Protein AF-A0A7C1B4M8-F1 (afdb_monomer_lite)

Radius of gyration: 15.72 Å; chains: 1; bounding box: 47×33×41 Å

pLDDT: mean 82.24, std 13.16, range [34.22, 96.0]

Secondary structure (DSSP, 8-state):
-----TTHHHHHHHHHHHHHHHHHHHHHTT-HHHHHHHHHHHHHHHHHHHIIIIIIS-SEEESSS-TTSHHIIIIIHHHHHHHHHHHHHHHHH--S-HHHHHHHHHHHHHHHHHHHHHHHTSEEESS-HHHHHHHHHHHHHHHHHHHHHHHT--

Structure (mmCIF, N/CA/C/O backbone):
data_AF-A0A7C1B4M8-F1
#
_entry.id   AF-A0A7C1B4M8-F1
#
loop_
_atom_site.group_PDB
_atom_site.id
_atom_site.type_symbol
_atom_site.label_atom_id
_atom_site.label_alt_id
_atom_site.label_comp_id
_atom_site.label_asym_id
_atom_site.label_entity_id
_atom_site.label_seq_id
_atom_site.pdbx_PDB_ins_code
_atom_site.Cartn_x
_atom_site.Cartn_y
_atom_site.Cartn_z
_atom_site.occupancy
_atom_site.B_iso_or_equiv
_atom_site.auth_seq_id
_atom_site.auth_comp_id
_atom_site.auth_asym_id
_atom_site.auth_atom_id
_atom_site.pdbx_PDB_model_num
ATOM 1 N N . MET A 1 1 ? 25.459 14.808 -18.912 1.00 36.38 1 MET A N 1
ATOM 2 C CA . MET A 1 1 ? 25.110 14.656 -17.481 1.00 36.38 1 MET A CA 1
ATOM 3 C C . MET A 1 1 ? 23.661 15.088 -17.303 1.00 36.38 1 MET A C 1
ATOM 5 O O . MET A 1 1 ? 23.355 16.238 -17.577 1.00 36.38 1 MET A O 1
ATOM 9 N N . VAL A 1 2 ? 22.754 14.171 -16.957 1.00 34.22 2 VAL A N 1
ATOM 10 C CA . VAL A 1 2 ? 21.331 14.496 -16.732 1.00 34.22 2 VAL A CA 1
ATOM 11 C C . VAL A 1 2 ? 21.199 15.077 -15.320 1.00 34.22 2 VAL A C 1
ATOM 13 O O . VAL A 1 2 ? 21.713 14.454 -14.389 1.00 34.22 2 VAL A O 1
ATOM 16 N N . PRO A 1 3 ? 20.548 16.236 -15.117 1.00 36.59 3 PRO A N 1
ATOM 17 C CA . PRO A 1 3 ? 20.454 16.828 -13.792 1.00 36.59 3 PRO A CA 1
ATOM 18 C C . PRO A 1 3 ? 19.648 15.906 -12.868 1.00 36.59 3 PRO A C 1
ATOM 20 O O . PRO A 1 3 ? 18.515 15.516 -13.168 1.00 36.59 3 PRO A O 1
ATOM 23 N N . LEU A 1 4 ? 20.249 15.542 -11.732 1.00 42.62 4 LEU A N 1
ATOM 24 C CA . LEU A 1 4 ? 19.579 14.855 -10.631 1.00 42.62 4 LEU A CA 1
ATOM 25 C C . LEU A 1 4 ? 18.488 15.782 -10.092 1.00 42.62 4 LEU A C 1
ATOM 27 O O . LEU A 1 4 ? 18.743 16.709 -9.329 1.00 42.62 4 LEU A O 1
ATOM 31 N N . ASN A 1 5 ? 17.259 15.548 -10.546 1.00 44.44 5 ASN A N 1
ATOM 32 C CA . ASN A 1 5 ? 16.094 16.320 -10.149 1.00 44.44 5 ASN A CA 1
ATOM 33 C C . ASN A 1 5 ? 15.855 16.147 -8.634 1.00 44.44 5 ASN A C 1
ATOM 35 O O . ASN A 1 5 ? 15.364 15.105 -8.182 1.00 44.44 5 ASN A O 1
ATOM 39 N N . LYS A 1 6 ? 16.240 17.179 -7.869 1.00 47.78 6 LYS A N 1
ATOM 40 C CA . LYS A 1 6 ? 16.224 17.286 -6.396 1.00 47.78 6 LYS A CA 1
ATOM 41 C C . LYS A 1 6 ? 14.858 16.949 -5.770 1.00 47.78 6 LYS A C 1
ATOM 43 O O . LYS A 1 6 ? 14.803 16.526 -4.623 1.00 47.78 6 LYS A O 1
ATOM 48 N N . ASN A 1 7 ? 13.774 17.026 -6.546 1.00 48.56 7 ASN A N 1
ATOM 49 C CA . ASN A 1 7 ? 12.400 16.768 -6.099 1.00 48.56 7 ASN A CA 1
ATOM 50 C C . ASN A 1 7 ? 12.021 15.281 -5.949 1.00 48.56 7 ASN A C 1
ATOM 52 O O . ASN A 1 7 ? 10.952 14.967 -5.427 1.00 48.56 7 ASN A O 1
ATOM 56 N N . ARG A 1 8 ? 12.854 14.334 -6.407 1.00 47.28 8 ARG A N 1
ATOM 57 C CA . ARG A 1 8 ? 12.501 12.896 -6.387 1.00 47.28 8 ARG A CA 1
ATOM 58 C C . ARG A 1 8 ? 12.613 12.240 -5.008 1.00 47.28 8 ARG A C 1
ATOM 60 O O . ARG A 1 8 ? 11.937 11.242 -4.776 1.00 47.28 8 ARG A O 1
ATOM 67 N N . GLY A 1 9 ? 13.450 12.770 -4.115 1.00 50.72 9 GLY A N 1
ATOM 68 C CA . GLY A 1 9 ? 13.512 12.315 -2.721 1.00 50.72 9 GLY A CA 1
ATOM 69 C C . GLY A 1 9 ? 12.278 12.747 -1.927 1.00 50.72 9 GLY A C 1
ATOM 70 O O . GLY A 1 9 ? 11.768 11.985 -1.112 1.00 50.72 9 GLY A O 1
ATOM 71 N N . THR A 1 10 ? 11.752 13.933 -2.234 1.00 55.44 10 THR A N 1
ATOM 72 C CA . THR A 1 10 ? 10.719 14.634 -1.466 1.00 55.44 10 THR A CA 1
ATOM 73 C C . THR A 1 10 ? 9.412 13.851 -1.349 1.00 55.44 10 THR A C 1
ATOM 75 O O . THR A 1 10 ? 8.838 13.804 -0.270 1.00 55.44 10 THR A O 1
ATOM 78 N N . ILE A 1 11 ? 8.959 13.170 -2.410 1.00 56.31 11 ILE A N 1
ATOM 79 C CA . ILE A 1 11 ? 7.655 12.479 -2.387 1.00 56.31 11 ILE A CA 1
ATOM 80 C C . ILE A 1 11 ? 7.687 11.182 -1.555 1.00 56.31 11 ILE A C 1
ATOM 82 O O . ILE A 1 11 ? 6.711 10.861 -0.885 1.00 56.31 11 ILE A O 1
ATOM 86 N N . ARG A 1 12 ? 8.814 10.454 -1.524 1.00 57.53 12 ARG A N 1
ATOM 87 C CA . ARG A 1 12 ? 8.962 9.274 -0.642 1.00 57.53 12 ARG A CA 1
ATOM 88 C C . ARG A 1 12 ? 8.942 9.668 0.825 1.00 57.53 12 ARG A C 1
ATOM 90 O O . ARG A 1 12 ? 8.270 9.016 1.617 1.00 57.53 12 ARG A O 1
ATOM 97 N N . TRP A 1 13 ? 9.638 10.751 1.159 1.00 60.88 13 TRP A N 1
ATOM 98 C CA . TRP A 1 13 ? 9.569 11.337 2.493 1.00 60.88 13 TRP A CA 1
ATOM 99 C C . TRP A 1 13 ? 8.165 11.822 2.825 1.00 60.88 13 TRP A C 1
ATOM 101 O O . TRP A 1 13 ? 7.778 11.744 3.977 1.00 60.88 13 TRP A O 1
ATOM 111 N N . LEU A 1 14 ? 7.382 12.235 1.829 1.00 63.19 14 LEU A N 1
ATOM 112 C CA . LEU A 1 14 ? 5.987 12.630 2.005 1.00 63.19 14 LEU A CA 1
ATOM 113 C C . LEU A 1 14 ? 5.090 11.435 2.362 1.00 63.19 14 LEU A C 1
ATOM 115 O O . LEU A 1 14 ? 4.305 11.550 3.290 1.00 63.19 14 LEU A O 1
ATOM 119 N N . ILE A 1 15 ? 5.249 10.275 1.708 1.00 61.94 15 ILE A N 1
ATOM 120 C CA . ILE A 1 15 ? 4.529 9.031 2.067 1.00 61.94 15 ILE A CA 1
ATOM 121 C C . ILE A 1 15 ? 4.939 8.554 3.463 1.00 61.94 15 ILE A C 1
ATOM 123 O O . ILE A 1 15 ? 4.089 8.185 4.268 1.00 61.94 15 ILE A O 1
ATOM 127 N N . PHE A 1 16 ? 6.239 8.586 3.764 1.00 62.88 16 PHE A N 1
ATOM 128 C CA . PHE A 1 16 ? 6.746 8.210 5.081 1.00 62.88 16 PHE A CA 1
ATOM 129 C C . PHE A 1 16 ? 6.259 9.176 6.170 1.00 62.88 16 PHE A C 1
ATOM 131 O O . PHE A 1 16 ? 5.806 8.734 7.219 1.00 62.88 16 PHE A O 1
ATOM 138 N N . ALA A 1 17 ? 6.263 10.482 5.895 1.00 68.69 17 ALA A N 1
ATOM 139 C CA . ALA A 1 17 ? 5.725 11.505 6.783 1.00 68.69 17 ALA A CA 1
ATOM 140 C C . ALA A 1 17 ? 4.214 11.346 6.976 1.00 68.69 17 ALA A C 1
ATOM 142 O O . ALA A 1 17 ? 3.754 11.437 8.106 1.00 68.69 17 ALA A O 1
ATOM 143 N N . LEU A 1 18 ? 3.448 11.041 5.923 1.00 68.31 18 LEU A N 1
ATOM 144 C CA . LEU A 1 18 ? 2.020 10.741 6.052 1.00 68.31 18 LEU A CA 1
ATOM 145 C C . LEU A 1 18 ? 1.790 9.493 6.907 1.00 68.31 18 LEU A C 1
ATOM 147 O O . LEU A 1 18 ? 0.912 9.494 7.759 1.00 68.31 18 LEU A O 1
ATOM 151 N N . GLY A 1 19 ? 2.598 8.450 6.713 1.00 65.62 19 GLY A N 1
ATOM 152 C CA . GLY A 1 19 ? 2.556 7.242 7.531 1.00 65.62 19 GLY A CA 1
ATOM 153 C C . GLY A 1 19 ? 2.858 7.504 8.996 1.00 65.62 19 GLY A C 1
ATOM 154 O O . GLY A 1 19 ? 2.152 6.997 9.860 1.00 65.62 19 GLY A O 1
ATOM 155 N N . ILE A 1 20 ? 3.854 8.345 9.274 1.00 70.56 20 ILE A N 1
ATOM 156 C CA . ILE A 1 20 ? 4.164 8.803 10.629 1.00 70.56 20 ILE A CA 1
ATOM 157 C C . ILE A 1 20 ? 3.003 9.619 11.198 1.00 70.56 20 ILE A C 1
ATOM 159 O O . ILE A 1 20 ? 2.619 9.387 12.335 1.00 70.56 20 ILE A O 1
ATOM 163 N N . ILE A 1 21 ? 2.414 10.536 10.427 1.00 78.50 21 ILE A N 1
ATOM 164 C CA . ILE A 1 21 ? 1.259 11.327 10.871 1.00 78.50 21 ILE A CA 1
ATOM 165 C C . ILE A 1 21 ? 0.091 10.400 11.220 1.00 78.50 21 ILE A C 1
ATOM 167 O O . ILE A 1 21 ? -0.494 10.546 12.285 1.00 78.50 21 ILE A O 1
ATOM 171 N N . ILE A 1 22 ? -0.210 9.408 10.381 1.00 69.38 22 ILE A N 1
ATOM 172 C CA . ILE A 1 22 ? -1.270 8.422 10.640 1.00 69.38 22 ILE A CA 1
ATOM 173 C C . ILE A 1 22 ? -0.932 7.560 11.862 1.00 69.38 22 ILE A C 1
ATOM 175 O O . ILE A 1 22 ? -1.809 7.301 12.679 1.00 69.38 22 ILE A O 1
ATOM 179 N N . ALA A 1 23 ? 0.331 7.162 12.033 1.00 65.62 23 ALA A N 1
ATOM 180 C CA . ALA A 1 23 ? 0.777 6.445 13.225 1.00 65.62 23 ALA A CA 1
ATOM 181 C C . ALA A 1 23 ? 0.593 7.287 14.493 1.00 65.62 23 ALA A C 1
ATOM 183 O O . ALA A 1 23 ? 0.076 6.785 15.485 1.00 65.62 23 ALA A O 1
ATOM 184 N N . ILE A 1 24 ? 0.955 8.570 14.450 1.00 77.00 24 ILE A N 1
ATOM 185 C CA . ILE A 1 24 ? 0.755 9.511 15.555 1.00 77.00 24 ILE A CA 1
ATOM 186 C C . ILE A 1 24 ? -0.739 9.678 15.847 1.00 77.00 24 ILE A C 1
ATOM 188 O O . ILE A 1 24 ? -1.128 9.597 17.006 1.00 77.00 24 ILE A O 1
ATOM 192 N N . LEU A 1 25 ? -1.581 9.851 14.824 1.00 77.31 25 LEU A N 1
ATOM 193 C CA . LEU A 1 25 ? -3.032 9.968 14.996 1.00 77.31 25 LEU A CA 1
ATOM 194 C C . LEU A 1 25 ? -3.627 8.713 15.648 1.00 77.31 25 LEU A C 1
ATOM 196 O O . LEU A 1 25 ? -4.371 8.832 16.616 1.00 77.31 25 LEU A O 1
ATOM 200 N N . ALA A 1 26 ? -3.239 7.521 15.193 1.00 69.12 26 ALA A N 1
ATOM 201 C CA . ALA A 1 26 ? -3.700 6.266 15.784 1.00 69.12 26 ALA A CA 1
ATOM 202 C C . ALA A 1 26 ? -3.210 6.081 17.234 1.00 69.12 26 ALA A C 1
ATOM 204 O O . ALA A 1 26 ? -3.947 5.569 18.074 1.00 69.12 26 ALA A O 1
ATOM 205 N N . ILE A 1 27 ? -1.989 6.528 17.556 1.00 70.56 27 ILE A N 1
ATOM 206 C CA . ILE A 1 27 ? -1.464 6.514 18.930 1.00 70.56 27 ILE A CA 1
ATOM 207 C C . ILE A 1 27 ? -2.259 7.467 19.831 1.00 70.56 27 ILE A C 1
ATOM 209 O O . ILE A 1 27 ? -2.630 7.085 20.939 1.00 70.56 27 ILE A O 1
ATOM 213 N N . VAL A 1 28 ? -2.536 8.687 19.361 1.00 76.00 28 VAL A N 1
ATOM 214 C CA . VAL A 1 28 ? -3.298 9.702 20.109 1.00 76.00 28 VAL A CA 1
ATOM 215 C C . VAL A 1 28 ? -4.726 9.232 20.394 1.00 76.00 28 VAL A C 1
ATOM 217 O O . VAL A 1 28 ? -5.256 9.508 21.465 1.00 76.00 28 VAL A O 1
ATOM 220 N N . GLU A 1 29 ? -5.327 8.472 19.481 1.00 75.75 29 GLU A N 1
ATOM 221 C CA . GLU A 1 29 ? -6.659 7.885 19.666 1.00 75.75 29 GLU A CA 1
ATOM 222 C C . GLU A 1 29 ? -6.666 6.591 20.508 1.00 75.75 29 GLU A C 1
ATOM 224 O O . GLU A 1 29 ? -7.714 5.971 20.675 1.00 75.75 29 GLU A O 1
ATOM 229 N N . GLY A 1 30 ? -5.524 6.181 21.072 1.00 61.44 30 GLY A N 1
ATOM 230 C CA . GLY A 1 30 ? -5.421 4.999 21.937 1.00 61.44 30 GLY A CA 1
ATOM 231 C C . GLY A 1 30 ? -5.344 3.664 21.189 1.00 61.44 30 GLY A C 1
ATOM 232 O O . GLY A 1 30 ? -5.378 2.604 21.810 1.00 61.44 30 GLY A O 1
ATOM 233 N N . GLU A 1 31 ? -5.179 3.680 19.865 1.00 77.62 31 GLU A N 1
ATOM 234 C CA . GLU A 1 31 ? -5.173 2.489 19.007 1.00 77.62 31 GLU A CA 1
ATOM 235 C C . GLU A 1 31 ? -3.757 1.986 18.669 1.00 77.62 31 GLU A C 1
ATOM 237 O O . GLU A 1 31 ? -3.516 1.414 17.603 1.00 77.62 31 GLU A O 1
ATOM 242 N N . VAL A 1 32 ? -2.796 2.166 19.583 1.00 81.56 32 VAL A N 1
ATOM 243 C CA . VAL A 1 32 ? -1.374 1.823 19.372 1.00 81.56 32 VAL A CA 1
ATOM 244 C C . VAL A 1 32 ? -1.201 0.378 18.896 1.00 81.56 32 VAL A C 1
ATOM 246 O O . VAL A 1 32 ? -0.477 0.115 17.936 1.00 81.56 32 VAL A O 1
ATOM 249 N N . PHE A 1 33 ? -1.894 -0.564 19.541 1.00 84.38 33 PHE A N 1
ATOM 250 C CA . PHE A 1 33 ? -1.786 -1.981 19.203 1.00 84.38 33 PHE A CA 1
ATOM 251 C C . PHE A 1 33 ? -2.312 -2.277 17.794 1.00 84.38 33 PHE A C 1
ATOM 253 O O . PHE A 1 33 ? -1.623 -2.925 17.006 1.00 84.38 33 PHE A O 1
ATOM 260 N N . LYS A 1 34 ? -3.483 -1.734 17.431 1.00 85.12 34 LYS A N 1
ATOM 261 C CA . LYS A 1 34 ? -4.055 -1.889 16.084 1.00 85.12 34 LYS A CA 1
ATOM 262 C C . LYS A 1 34 ? -3.157 -1.270 15.016 1.00 85.12 34 LYS A C 1
ATOM 264 O O . LYS A 1 34 ? -3.006 -1.848 13.940 1.00 85.12 34 LYS A O 1
ATOM 269 N N . ALA A 1 35 ? -2.543 -0.124 15.308 1.00 84.62 35 ALA A N 1
ATOM 270 C CA . ALA A 1 35 ? -1.620 0.552 14.405 1.00 84.62 35 ALA A CA 1
ATOM 271 C C . ALA A 1 35 ? -0.364 -0.293 14.142 1.00 84.62 35 ALA A C 1
ATOM 273 O O . ALA A 1 35 ? -0.025 -0.546 12.984 1.00 84.62 35 ALA A O 1
ATOM 274 N N . ILE A 1 36 ? 0.282 -0.791 15.203 1.00 87.94 36 ILE A N 1
ATOM 275 C CA . ILE A 1 36 ? 1.456 -1.672 15.098 1.00 87.94 36 ILE A CA 1
ATOM 276 C C . ILE A 1 36 ? 1.089 -2.958 14.356 1.00 87.94 36 ILE A C 1
ATOM 278 O O . ILE A 1 36 ? 1.799 -3.369 13.437 1.00 87.94 36 ILE A O 1
ATOM 282 N N . PHE A 1 37 ? -0.039 -3.571 14.710 1.00 89.81 37 PHE A N 1
ATOM 283 C CA . PHE A 1 37 ? -0.510 -4.784 14.058 1.00 89.81 37 PHE A CA 1
ATOM 284 C C . PHE A 1 37 ? -0.767 -4.561 12.558 1.00 89.81 37 PHE A C 1
ATOM 286 O O . PHE A 1 37 ? -0.257 -5.311 11.724 1.00 89.81 37 PHE A O 1
ATOM 293 N N . SER A 1 38 ? -1.462 -3.476 12.197 1.00 90.44 38 SER A N 1
ATOM 294 C CA . SER A 1 38 ? -1.707 -3.089 10.799 1.00 90.44 38 SER A CA 1
ATOM 295 C C . SER A 1 38 ? -0.409 -2.870 10.025 1.00 90.44 38 SER A C 1
ATOM 297 O O . SER A 1 38 ? -0.305 -3.289 8.869 1.00 90.44 38 SER A O 1
ATOM 299 N N . PHE A 1 39 ? 0.582 -2.230 10.651 1.00 90.56 39 PHE A N 1
ATOM 300 C CA . PHE A 1 39 ? 1.892 -1.979 10.057 1.00 90.56 39 PHE A CA 1
ATOM 301 C C . PHE A 1 39 ? 2.627 -3.279 9.732 1.00 90.56 39 PHE A C 1
ATOM 303 O O . PHE A 1 39 ? 3.040 -3.494 8.591 1.00 90.56 39 PHE A O 1
ATOM 310 N N . LEU A 1 40 ? 2.752 -4.166 10.722 1.00 92.88 40 LEU A N 1
ATOM 311 C CA . LEU A 1 40 ? 3.434 -5.450 10.561 1.00 92.88 40 LEU A CA 1
ATOM 312 C C . LEU A 1 40 ? 2.725 -6.329 9.530 1.00 92.88 40 LEU A C 1
ATOM 314 O O . LEU A 1 40 ? 3.382 -6.916 8.669 1.00 92.88 40 LEU A O 1
ATOM 318 N N . LEU A 1 41 ? 1.390 -6.359 9.558 1.00 94.25 41 LEU A N 1
ATOM 319 C CA . LEU A 1 41 ? 0.598 -7.064 8.557 1.00 94.25 41 LEU A CA 1
ATOM 320 C C . LEU A 1 41 ? 0.895 -6.543 7.146 1.00 94.25 41 LEU A C 1
ATOM 322 O O . LEU A 1 41 ? 1.135 -7.335 6.236 1.00 94.25 41 LEU A O 1
ATOM 326 N N . GLY A 1 42 ? 0.932 -5.220 6.971 1.00 93.94 42 GLY A N 1
ATOM 327 C CA . GLY A 1 42 ? 1.257 -4.596 5.692 1.00 93.94 42 GLY A CA 1
ATOM 328 C C . GLY A 1 42 ? 2.644 -4.972 5.190 1.00 93.94 42 GLY A C 1
ATOM 329 O O . GLY A 1 42 ? 2.788 -5.345 4.030 1.00 93.94 42 GLY A O 1
ATOM 330 N N . MET A 1 43 ? 3.654 -4.948 6.063 1.00 94.38 43 MET A N 1
ATOM 331 C CA . MET A 1 43 ? 5.013 -5.377 5.714 1.00 94.38 43 MET A CA 1
ATOM 332 C C . MET A 1 43 ? 5.049 -6.832 5.230 1.00 94.38 43 MET A C 1
ATOM 334 O O . MET A 1 43 ? 5.680 -7.118 4.213 1.00 94.38 43 MET A O 1
ATOM 338 N N . ILE A 1 44 ? 4.370 -7.741 5.937 1.00 96.00 44 ILE A N 1
ATOM 339 C CA . ILE A 1 44 ? 4.339 -9.171 5.601 1.00 96.00 44 ILE A CA 1
ATOM 340 C C . ILE A 1 44 ? 3.605 -9.393 4.277 1.00 96.00 44 ILE A C 1
ATOM 342 O O . ILE A 1 44 ? 4.152 -10.019 3.369 1.00 96.00 44 ILE A O 1
ATOM 346 N N . VAL A 1 45 ? 2.387 -8.861 4.138 1.00 94.62 45 VAL A N 1
ATOM 347 C CA . VAL A 1 45 ? 1.585 -9.024 2.917 1.00 94.62 45 VAL A CA 1
ATOM 348 C C . VAL A 1 45 ? 2.289 -8.388 1.720 1.00 94.62 45 VAL A C 1
ATOM 350 O O . VAL A 1 45 ? 2.378 -9.015 0.669 1.00 94.62 45 VAL A O 1
ATOM 353 N N . GLY A 1 46 ? 2.856 -7.192 1.886 1.00 93.81 46 GLY A N 1
ATOM 354 C CA . GLY A 1 46 ? 3.646 -6.518 0.858 1.00 93.81 46 GLY A CA 1
ATOM 355 C C . GLY A 1 46 ? 4.860 -7.332 0.416 1.00 93.81 46 GLY A C 1
ATOM 356 O O . GLY A 1 46 ? 5.078 -7.520 -0.778 1.00 93.81 46 GLY A O 1
ATOM 357 N N . PHE A 1 47 ? 5.609 -7.904 1.364 1.00 95.81 47 PHE A N 1
ATOM 358 C CA . PHE A 1 47 ? 6.732 -8.785 1.038 1.00 95.81 47 PHE A CA 1
ATOM 359 C C . PHE A 1 47 ? 6.289 -10.027 0.254 1.00 95.81 47 PHE A C 1
ATOM 361 O O . PHE A 1 47 ? 6.928 -10.394 -0.734 1.00 95.81 47 PHE A O 1
ATOM 368 N N . LEU A 1 48 ? 5.185 -10.667 0.656 1.00 95.69 48 LEU A N 1
ATOM 369 C CA . LEU A 1 48 ? 4.639 -11.833 -0.045 1.00 95.69 48 LEU A CA 1
ATOM 370 C C . LEU A 1 48 ? 4.159 -11.474 -1.457 1.00 95.69 48 LEU A C 1
ATOM 372 O O . LEU A 1 48 ? 4.416 -12.221 -2.405 1.00 95.69 48 LEU A O 1
ATOM 376 N N . LEU A 1 49 ? 3.513 -10.318 -1.612 1.00 93.81 49 LEU A N 1
ATOM 377 C CA . LEU A 1 49 ? 3.111 -9.789 -2.913 1.00 93.81 49 LEU A CA 1
ATOM 378 C C . LEU A 1 49 ? 4.314 -9.533 -3.809 1.00 93.81 49 LEU A C 1
ATOM 380 O O . LEU A 1 49 ? 4.270 -9.907 -4.976 1.00 93.81 49 LEU A O 1
ATOM 384 N N . ASP A 1 50 ? 5.397 -8.971 -3.282 1.00 94.38 50 ASP A N 1
ATOM 385 C CA . ASP A 1 50 ? 6.613 -8.738 -4.058 1.00 94.38 50 ASP A CA 1
ATOM 386 C C . ASP A 1 50 ? 7.322 -10.053 -4.410 1.00 94.38 50 ASP A C 1
ATOM 388 O O . ASP A 1 50 ? 7.795 -10.217 -5.534 1.00 94.38 50 ASP A O 1
ATOM 392 N N . CYS A 1 51 ? 7.335 -11.042 -3.511 1.00 95.50 51 CYS A N 1
ATOM 393 C CA . CYS A 1 51 ? 7.826 -12.388 -3.828 1.00 95.50 51 CYS A CA 1
ATOM 394 C C . CYS A 1 51 ? 7.058 -12.998 -5.011 1.00 95.50 51 CYS A C 1
ATOM 396 O O . CYS A 1 51 ? 7.656 -13.557 -5.936 1.00 95.50 51 CYS A O 1
ATOM 398 N N . LEU A 1 52 ? 5.731 -12.873 -5.015 1.00 94.19 52 LEU A N 1
ATOM 399 C CA . LEU A 1 52 ? 4.902 -13.388 -6.102 1.00 94.19 52 LEU A CA 1
ATOM 400 C C . LEU A 1 52 ? 5.048 -12.551 -7.374 1.00 94.19 52 LEU A C 1
ATOM 402 O O . LEU A 1 52 ? 5.328 -13.093 -8.438 1.00 94.19 52 LEU A O 1
ATOM 406 N N . GLY A 1 53 ? 4.870 -11.243 -7.279 1.00 92.44 53 GLY A N 1
ATOM 407 C CA . GLY A 1 53 ? 4.799 -10.338 -8.415 1.00 92.44 53 GLY A CA 1
ATOM 408 C C . GLY A 1 53 ? 6.145 -10.024 -9.046 1.00 92.44 53 GLY A C 1
ATOM 409 O O . GLY A 1 53 ? 6.232 -9.986 -10.269 1.00 92.44 53 GLY A O 1
ATOM 410 N N . VAL A 1 54 ? 7.205 -9.862 -8.254 1.00 92.75 54 VAL A N 1
ATOM 411 C CA . VAL A 1 54 ? 8.550 -9.560 -8.765 1.00 92.75 54 VAL A CA 1
ATOM 412 C C . VAL A 1 54 ? 9.309 -10.838 -9.089 1.00 92.75 54 VAL A C 1
ATOM 414 O O . VAL A 1 54 ? 9.776 -11.000 -10.216 1.00 92.75 54 VAL A O 1
ATOM 417 N N . ALA A 1 55 ? 9.434 -11.758 -8.127 1.00 91.12 55 ALA A N 1
ATOM 418 C CA . ALA A 1 55 ? 10.322 -12.910 -8.292 1.00 91.12 55 ALA A CA 1
ATOM 419 C C . ALA A 1 55 ? 9.697 -14.031 -9.135 1.00 91.12 55 ALA A C 1
ATOM 421 O O . ALA A 1 55 ? 10.370 -14.588 -10.004 1.00 91.12 55 ALA A O 1
ATOM 422 N N . LYS A 1 56 ? 8.417 -14.358 -8.908 1.00 93.12 56 LYS A N 1
ATOM 423 C CA . LYS A 1 56 ? 7.761 -15.501 -9.567 1.00 93.12 56 LYS A CA 1
ATOM 424 C C . LYS A 1 56 ? 7.081 -15.129 -10.886 1.00 93.12 56 LYS A C 1
ATOM 426 O O . LYS A 1 56 ? 7.327 -15.769 -11.904 1.00 93.12 56 LYS A O 1
ATOM 431 N N . LEU A 1 57 ? 6.225 -14.110 -10.869 1.00 92.88 57 LEU A N 1
ATOM 432 C CA . LEU A 1 57 ? 5.356 -13.736 -11.991 1.00 92.88 57 LEU A CA 1
ATOM 433 C C . LEU A 1 57 ? 5.947 -12.633 -12.881 1.00 92.88 57 LEU A C 1
ATOM 435 O O . LEU A 1 57 ? 5.464 -12.432 -13.992 1.00 92.88 57 LEU A O 1
ATOM 439 N N . LYS A 1 58 ? 6.992 -11.933 -12.419 1.00 92.12 58 LYS A N 1
ATOM 440 C CA . LYS A 1 58 ? 7.701 -10.869 -13.157 1.00 92.12 58 LYS A CA 1
ATOM 441 C C . LYS A 1 58 ? 6.774 -9.758 -13.686 1.00 92.12 58 LYS A C 1
ATOM 443 O O . LYS A 1 58 ? 6.978 -9.237 -14.781 1.00 92.12 58 LYS A O 1
ATOM 448 N N . LEU A 1 59 ? 5.757 -9.395 -12.906 1.00 91.94 59 LEU A N 1
ATOM 449 C CA . LEU A 1 59 ? 4.732 -8.387 -13.211 1.00 91.94 59 LEU A CA 1
ATOM 450 C C . LEU A 1 59 ? 5.237 -6.944 -13.043 1.00 91.94 59 LEU A C 1
ATOM 452 O O . LEU A 1 59 ? 4.753 -6.023 -13.706 1.00 91.94 59 LEU A O 1
ATOM 456 N N . TRP A 1 60 ? 6.208 -6.733 -12.156 1.00 93.12 60 TRP A N 1
ATOM 457 C CA . TRP A 1 60 ? 6.922 -5.467 -11.995 1.00 93.12 60 TRP A CA 1
ATOM 458 C C . TRP A 1 60 ? 8.337 -5.700 -11.479 1.00 93.12 60 TRP A C 1
ATOM 460 O O . TRP A 1 60 ? 8.699 -6.804 -11.072 1.00 93.12 60 TRP A O 1
ATOM 470 N N . TYR A 1 61 ? 9.150 -4.649 -11.502 1.00 92.31 61 TYR A N 1
ATOM 471 C CA . TYR A 1 61 ? 10.489 -4.657 -10.927 1.00 92.31 61 TYR A CA 1
ATOM 472 C C . TYR A 1 61 ? 10.862 -3.286 -10.359 1.00 92.31 61 TYR A C 1
ATOM 474 O O . TYR A 1 61 ? 10.467 -2.236 -10.876 1.00 92.31 61 TYR A O 1
ATOM 482 N N . TYR A 1 62 ? 11.662 -3.295 -9.294 1.00 90.44 62 TYR A N 1
ATOM 483 C CA . TYR A 1 62 ? 12.163 -2.088 -8.643 1.00 90.44 62 TYR A CA 1
ATOM 484 C C . TYR A 1 62 ? 13.442 -1.600 -9.316 1.00 90.44 62 TYR A C 1
ATOM 486 O O . TYR A 1 62 ? 14.486 -2.246 -9.256 1.00 90.44 62 TYR A O 1
ATOM 494 N N . THR A 1 63 ? 13.381 -0.426 -9.933 1.00 87.62 63 THR A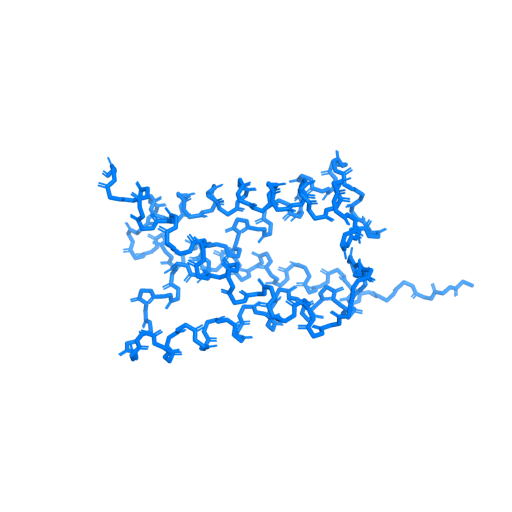 N 1
ATOM 495 C CA . THR A 1 63 ? 14.512 0.177 -10.658 1.00 87.62 63 THR A CA 1
ATOM 496 C C . THR A 1 63 ? 15.532 0.818 -9.720 1.00 87.62 63 THR A C 1
ATOM 498 O O . THR A 1 63 ? 16.715 0.870 -10.041 1.00 87.62 63 THR A O 1
ATOM 501 N N . LYS A 1 64 ? 15.082 1.335 -8.568 1.00 84.50 64 LYS A N 1
ATOM 502 C CA . LYS A 1 64 ? 15.926 2.086 -7.619 1.00 84.50 64 LYS A CA 1
ATOM 503 C C . LYS A 1 64 ? 16.176 1.372 -6.292 1.00 84.50 64 LYS A C 1
ATOM 505 O O . LYS A 1 64 ? 17.061 1.782 -5.544 1.00 84.50 64 LYS A O 1
ATOM 510 N N . GLN A 1 65 ? 15.355 0.383 -5.950 1.00 88.12 65 GLN A N 1
ATOM 511 C CA . GLN A 1 65 ? 15.468 -0.415 -4.727 1.00 88.12 65 GLN A CA 1
ATOM 512 C C . GLN A 1 65 ? 15.440 -1.895 -5.111 1.00 88.12 65 GLN A C 1
ATOM 514 O O . GLN A 1 65 ? 14.386 -2.512 -4.987 1.00 88.12 65 GLN A O 1
ATOM 519 N N . PRO A 1 66 ? 16.549 -2.457 -5.629 1.00 90.25 66 PRO A N 1
ATOM 520 C CA . PRO A 1 66 ? 16.567 -3.830 -6.124 1.00 90.25 66 PRO A CA 1
ATOM 521 C C . PRO A 1 66 ? 15.956 -4.802 -5.111 1.00 90.25 66 PRO A C 1
ATOM 523 O O . PRO A 1 66 ? 16.193 -4.666 -3.907 1.00 90.25 66 PRO A O 1
ATOM 526 N N . PHE A 1 67 ? 15.158 -5.754 -5.592 1.00 92.81 67 PHE A N 1
ATOM 527 C CA . PHE A 1 67 ? 14.459 -6.708 -4.734 1.00 92.81 67 PHE A CA 1
ATOM 528 C C . PHE A 1 67 ? 15.455 -7.440 -3.819 1.00 92.81 67 PHE A C 1
ATOM 530 O O . PHE A 1 67 ? 16.537 -7.818 -4.266 1.00 92.81 67 PHE A O 1
ATOM 537 N N . LEU A 1 68 ? 15.111 -7.573 -2.534 1.00 93.75 68 LEU A N 1
ATOM 538 C CA . LEU A 1 68 ? 15.958 -8.123 -1.457 1.00 93.75 68 LEU A CA 1
ATOM 539 C C . LEU A 1 68 ? 17.225 -7.322 -1.098 1.00 93.75 68 LEU A C 1
ATOM 541 O O . LEU A 1 68 ? 18.004 -7.750 -0.249 1.00 93.75 68 LEU A O 1
ATOM 545 N N . SER A 1 69 ? 17.444 -6.141 -1.678 1.00 92.50 69 SER A N 1
ATOM 546 C CA . SER A 1 69 ? 18.544 -5.267 -1.249 1.00 92.50 69 SER A CA 1
ATOM 547 C C . SER A 1 69 ? 18.267 -4.605 0.109 1.00 92.50 69 SER A C 1
ATOM 549 O O . SER A 1 69 ? 17.126 -4.488 0.557 1.00 92.50 69 SER A O 1
ATOM 551 N N . LYS A 1 70 ? 19.310 -4.059 0.749 1.00 89.88 70 LYS A N 1
ATOM 552 C CA . LYS A 1 70 ? 19.157 -3.266 1.984 1.00 89.88 70 LYS A CA 1
ATOM 553 C C . LYS A 1 70 ? 18.174 -2.098 1.817 1.00 89.88 70 LYS A C 1
ATOM 555 O O . LYS A 1 70 ? 17.413 -1.805 2.731 1.00 89.88 70 LYS A O 1
ATOM 560 N N . SER A 1 71 ? 18.155 -1.444 0.652 1.00 84.31 71 SER A N 1
ATOM 561 C CA . SER A 1 71 ? 17.252 -0.315 0.383 1.00 84.31 71 SER A CA 1
ATOM 562 C C . SER A 1 71 ? 15.807 -0.746 0.110 1.00 84.31 71 SER A C 1
ATOM 564 O O . SER A 1 71 ? 14.890 0.054 0.302 1.00 84.31 71 SER A O 1
ATOM 566 N N . TYR A 1 72 ? 15.590 -2.001 -0.293 1.00 89.94 72 TYR A N 1
ATOM 567 C CA . TYR A 1 72 ? 14.264 -2.609 -0.365 1.00 89.94 72 TYR A CA 1
ATOM 568 C C . TYR A 1 72 ? 13.691 -2.814 1.043 1.00 89.94 72 TYR A C 1
ATOM 570 O O . TYR A 1 72 ? 12.629 -2.272 1.353 1.00 89.94 72 TYR A O 1
ATOM 578 N N . PHE A 1 73 ? 14.437 -3.472 1.933 1.00 90.00 73 PHE A N 1
ATOM 579 C CA . PHE A 1 73 ? 14.001 -3.682 3.320 1.00 90.00 73 PHE A CA 1
ATOM 580 C C . PHE A 1 73 ? 13.903 -2.387 4.126 1.00 90.00 73 PHE A C 1
ATOM 582 O O . PHE A 1 73 ? 13.006 -2.246 4.945 1.00 90.00 73 PHE A O 1
ATOM 589 N N . GLY A 1 74 ? 14.790 -1.423 3.881 1.00 83.75 74 GLY A N 1
ATOM 590 C CA . GLY A 1 74 ? 14.771 -0.148 4.595 1.00 83.75 74 GLY A CA 1
ATOM 591 C C . GLY A 1 74 ? 13.685 0.818 4.129 1.00 83.75 74 GLY A C 1
ATOM 592 O O . GLY A 1 74 ? 13.457 1.818 4.802 1.00 83.75 74 GLY A O 1
ATOM 593 N N . ILE A 1 75 ? 13.050 0.584 2.970 1.00 83.75 75 ILE A N 1
ATOM 594 C CA . ILE A 1 75 ? 12.116 1.574 2.419 1.00 83.75 75 ILE A CA 1
ATOM 595 C C . ILE A 1 75 ? 10.866 0.981 1.773 1.00 83.75 75 ILE A C 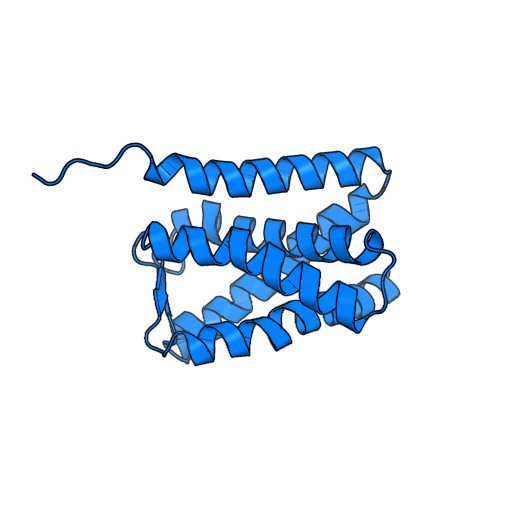1
ATOM 597 O O . ILE A 1 75 ? 9.774 1.462 2.054 1.00 83.75 75 ILE A O 1
ATOM 601 N N . VAL A 1 76 ? 10.990 -0.023 0.90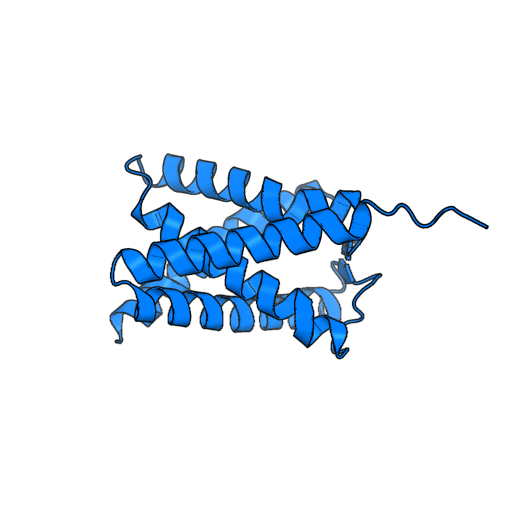4 1.00 88.12 76 VAL A N 1
ATOM 602 C CA . VAL A 1 76 ? 9.824 -0.602 0.212 1.00 88.12 76 VAL A CA 1
ATOM 603 C C . VAL A 1 76 ? 8.940 -1.359 1.200 1.00 88.12 76 VAL A C 1
ATOM 605 O O . VAL A 1 76 ? 7.744 -1.100 1.269 1.00 88.12 76 VAL A O 1
ATOM 608 N N . ILE A 1 77 ? 9.534 -2.221 2.028 1.00 91.25 77 ILE A N 1
ATOM 609 C CA . ILE A 1 77 ? 8.786 -2.988 3.031 1.00 91.25 77 ILE A CA 1
ATOM 610 C C . ILE A 1 77 ? 8.084 -2.084 4.062 1.00 91.25 77 ILE A C 1
ATOM 612 O O . ILE A 1 77 ? 6.875 -2.229 4.243 1.00 91.25 77 ILE A O 1
ATOM 616 N N . PRO A 1 78 ? 8.754 -1.098 4.691 1.00 88.62 78 PRO A N 1
ATOM 617 C CA . PRO A 1 78 ? 8.080 -0.141 5.564 1.00 88.62 78 PRO A CA 1
ATOM 618 C C . PRO A 1 78 ? 6.963 0.645 4.870 1.00 88.62 78 PRO A C 1
ATOM 620 O O . PRO A 1 78 ? 5.952 0.944 5.500 1.00 88.62 78 PRO A O 1
ATOM 623 N N . ALA A 1 79 ? 7.105 0.963 3.576 1.00 86.12 79 ALA A N 1
ATOM 624 C CA . ALA A 1 79 ? 6.056 1.655 2.828 1.00 86.12 79 ALA A CA 1
ATOM 625 C C . ALA A 1 79 ? 4.783 0.804 2.686 1.00 86.12 79 ALA A C 1
ATOM 627 O O . ALA A 1 79 ? 3.685 1.352 2.783 1.00 86.12 79 ALA A O 1
ATOM 628 N N . TRP A 1 80 ? 4.912 -0.517 2.522 1.00 90.94 80 TRP A N 1
ATOM 629 C CA . TRP A 1 80 ? 3.774 -1.442 2.577 1.00 90.94 80 TRP A CA 1
ATOM 630 C C . TRP A 1 80 ? 3.111 -1.477 3.962 1.00 90.94 80 TRP A C 1
ATOM 632 O O . TRP A 1 80 ? 1.884 -1.521 4.065 1.00 90.94 80 TRP A O 1
ATOM 642 N N . GLY A 1 81 ? 3.904 -1.390 5.033 1.00 90.19 81 GLY A N 1
ATOM 643 C CA . GLY A 1 81 ? 3.377 -1.261 6.394 1.00 90.19 81 GLY A CA 1
ATOM 644 C C . GLY A 1 81 ? 2.563 0.020 6.590 1.00 90.19 81 GLY A C 1
ATOM 645 O O . GLY A 1 81 ? 1.415 -0.031 7.033 1.00 90.19 81 GLY A O 1
ATOM 646 N N . VAL A 1 82 ? 3.118 1.165 6.183 1.00 85.69 82 VAL A N 1
ATOM 647 C CA . VAL A 1 82 ? 2.428 2.468 6.209 1.00 85.69 82 VAL A CA 1
ATOM 648 C C . VAL A 1 82 ? 1.125 2.427 5.410 1.00 85.69 82 VAL A C 1
ATOM 650 O O . VAL A 1 82 ? 0.100 2.929 5.869 1.00 85.69 82 VAL A O 1
ATOM 653 N N . PHE A 1 83 ? 1.151 1.813 4.226 1.00 88.44 83 PHE A N 1
ATOM 654 C CA . PHE A 1 83 ? -0.031 1.641 3.388 1.00 88.44 83 PHE A CA 1
ATOM 655 C C . PHE A 1 83 ? -1.154 0.897 4.126 1.00 88.44 83 PHE A C 1
ATOM 657 O O . PHE A 1 83 ? -2.292 1.364 4.143 1.00 88.44 83 PHE A O 1
ATOM 664 N N . SER A 1 84 ? -0.833 -0.224 4.776 1.00 91.00 84 SER A N 1
ATOM 665 C CA . SER A 1 84 ? -1.806 -1.028 5.528 1.00 91.00 84 SER A CA 1
ATOM 666 C C . SER A 1 84 ? -2.362 -0.298 6.754 1.00 91.00 84 SER A C 1
ATOM 668 O O . SER A 1 84 ? -3.557 -0.386 7.038 1.00 91.00 84 SER A O 1
ATOM 670 N N . MET A 1 85 ? -1.529 0.472 7.462 1.00 87.62 85 MET A N 1
ATOM 671 C CA . MET A 1 85 ? -2.006 1.341 8.543 1.00 87.62 85 MET A CA 1
ATOM 672 C C . MET A 1 85 ? -3.013 2.373 8.035 1.00 87.62 85 MET A C 1
ATOM 674 O O . MET A 1 85 ? -4.100 2.491 8.593 1.00 87.62 85 MET A O 1
ATOM 678 N N . ALA A 1 86 ? -2.661 3.096 6.967 1.00 85.88 86 ALA A N 1
ATOM 679 C CA . ALA A 1 86 ? -3.523 4.112 6.374 1.00 85.88 86 ALA A CA 1
ATOM 680 C C . ALA A 1 86 ? -4.853 3.516 5.904 1.00 85.8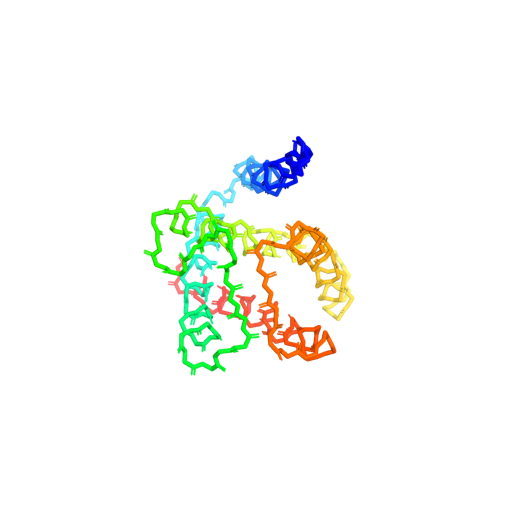8 86 ALA A C 1
ATOM 682 O O . ALA A 1 86 ? -5.907 4.087 6.164 1.00 85.88 86 ALA A O 1
ATOM 683 N N . LEU A 1 87 ? -4.802 2.346 5.264 1.00 89.81 87 LEU A N 1
ATOM 684 C CA . LEU A 1 87 ? -5.979 1.591 4.856 1.00 89.81 87 LEU A CA 1
ATOM 685 C C . LEU A 1 87 ? -6.914 1.313 6.033 1.00 89.81 87 LEU A C 1
ATOM 687 O O . LEU A 1 87 ? -8.080 1.695 5.977 1.00 89.81 87 LEU A O 1
ATOM 691 N N . ASN A 1 88 ? -6.417 0.662 7.085 1.00 88.75 88 ASN A N 1
ATOM 692 C CA . ASN A 1 88 ? -7.272 0.240 8.191 1.00 88.75 88 ASN A CA 1
ATOM 693 C C . ASN A 1 88 ? -7.797 1.427 9.002 1.00 88.75 88 ASN A C 1
ATOM 695 O O . ASN A 1 88 ? -8.989 1.469 9.291 1.00 88.75 88 ASN A O 1
ATOM 699 N N . PHE A 1 89 ? -6.953 2.429 9.258 1.00 85.88 89 PHE A N 1
ATOM 700 C CA . PHE A 1 89 ? -7.367 3.656 9.936 1.00 85.88 89 PHE A CA 1
ATOM 701 C C . PHE A 1 89 ? -8.473 4.393 9.170 1.00 85.88 89 PHE A C 1
ATOM 703 O O . PHE A 1 89 ? -9.506 4.736 9.738 1.00 85.88 89 PHE A O 1
ATOM 710 N N . LEU A 1 90 ? -8.296 4.617 7.862 1.00 85.44 90 LEU A N 1
ATOM 711 C CA . LEU A 1 90 ? -9.301 5.315 7.055 1.00 85.44 90 LEU A CA 1
ATOM 712 C C . LEU A 1 90 ? -10.602 4.517 6.941 1.00 85.44 90 LEU A C 1
ATOM 714 O O . LEU A 1 90 ? -11.678 5.112 6.928 1.00 85.44 90 LEU A O 1
ATOM 718 N N . TRP A 1 91 ? -10.519 3.187 6.880 1.00 88.19 91 TRP A N 1
ATOM 719 C CA . TRP A 1 91 ? -11.700 2.330 6.793 1.00 88.19 91 TRP A CA 1
ATOM 720 C C . TRP A 1 91 ? -12.625 2.490 7.993 1.00 88.19 91 TRP A C 1
ATOM 722 O O . TRP A 1 91 ? -13.840 2.545 7.819 1.00 88.19 91 TRP A O 1
ATOM 732 N N . ASP A 1 92 ? -12.057 2.619 9.189 1.00 84.25 92 ASP A N 1
ATOM 733 C CA . ASP A 1 92 ? -12.827 2.755 10.426 1.00 84.25 92 ASP A CA 1
ATOM 734 C C . ASP A 1 92 ? -13.397 4.173 10.622 1.00 84.25 92 ASP A C 1
ATOM 736 O O . ASP A 1 92 ? -14.307 4.373 11.426 1.00 84.25 92 ASP A O 1
ATOM 740 N N . LYS A 1 93 ? -12.900 5.167 9.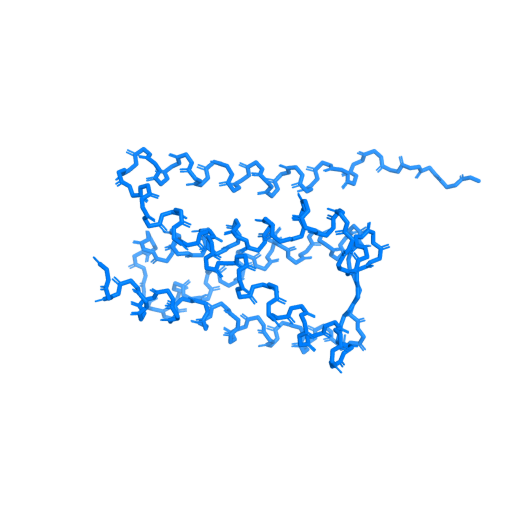873 1.00 82.25 93 LYS A N 1
ATOM 741 C CA . LYS A 1 93 ? -13.256 6.589 10.038 1.00 82.25 93 LYS A CA 1
ATOM 742 C C . LYS A 1 93 ? -14.227 7.130 9.000 1.00 82.25 93 LYS A C 1
ATOM 744 O O . LYS A 1 93 ? -14.815 8.185 9.221 1.00 82.25 93 LYS A O 1
ATOM 749 N N . ILE A 1 94 ? -14.385 6.458 7.865 1.00 81.75 94 ILE A N 1
ATOM 750 C CA . ILE A 1 94 ? -15.253 6.926 6.783 1.00 81.75 94 ILE A CA 1
ATOM 751 C C . ILE A 1 94 ? -16.672 6.360 6.992 1.00 81.75 94 ILE A C 1
ATOM 753 O O . ILE A 1 94 ? -16.874 5.160 6.803 1.00 81.75 94 ILE A O 1
ATOM 757 N N . PRO A 1 95 ? -17.680 7.197 7.327 1.00 76.81 95 PRO A N 1
ATOM 758 C CA . PRO A 1 95 ? -19.004 6.740 7.764 1.00 76.81 95 PRO A CA 1
ATOM 759 C C . PRO A 1 95 ? -19.964 6.413 6.604 1.00 76.81 95 PRO A C 1
ATOM 761 O O . PRO A 1 95 ? -21.179 6.377 6.789 1.00 76.81 95 PRO A O 1
ATOM 764 N N . PHE A 1 96 ? -19.452 6.231 5.385 1.00 79.62 96 PHE A N 1
ATOM 765 C CA . PHE A 1 96 ? -20.280 5.927 4.217 1.00 79.62 96 PHE A CA 1
ATOM 766 C C . PHE A 1 96 ? -20.629 4.434 4.137 1.00 79.62 96 PHE A C 1
ATOM 768 O O . PHE A 1 96 ? -20.160 3.607 4.919 1.00 79.62 96 PHE A O 1
ATOM 775 N N . SER A 1 97 ? -21.455 4.069 3.151 1.00 86.31 97 SER A N 1
ATOM 776 C CA . SER A 1 97 ? -21.699 2.662 2.824 1.00 86.31 97 SER A CA 1
ATOM 777 C C . SER A 1 97 ? -20.385 1.939 2.498 1.00 86.31 97 SER A C 1
ATOM 779 O O . SER A 1 97 ? -19.448 2.543 1.975 1.00 86.31 97 SER A O 1
ATOM 781 N N . GLN A 1 98 ? -20.324 0.625 2.743 1.00 79.50 98 GLN A N 1
ATOM 782 C CA . GLN A 1 98 ? -19.105 -0.172 2.526 1.00 79.50 98 GLN A CA 1
ATOM 783 C C . GLN A 1 98 ? -18.509 0.008 1.119 1.00 79.50 98 GLN A C 1
ATOM 785 O O . GLN A 1 98 ? -17.295 0.120 0.975 1.00 79.50 98 GLN A O 1
ATOM 790 N N . ILE A 1 99 ? -19.356 0.089 0.086 1.00 80.38 99 ILE A N 1
ATOM 791 C CA . ILE A 1 99 ? -18.933 0.275 -1.312 1.00 80.38 99 ILE A CA 1
ATOM 792 C C . ILE A 1 99 ? -18.310 1.661 -1.526 1.00 80.38 99 ILE A C 1
ATOM 794 O O . ILE A 1 99 ? -17.283 1.782 -2.200 1.00 80.38 99 ILE A O 1
ATOM 798 N N . ALA A 1 100 ? -18.913 2.707 -0.956 1.00 81.44 100 ALA A N 1
ATOM 799 C CA . ALA A 1 100 ? -18.407 4.072 -1.061 1.00 81.44 100 ALA A CA 1
ATOM 800 C C . ALA A 1 100 ? -17.086 4.231 -0.296 1.00 81.44 100 ALA A C 1
ATOM 802 O O . ALA A 1 100 ? -16.120 4.754 -0.853 1.00 81.44 100 ALA A O 1
ATOM 803 N N . THR A 1 101 ? -17.009 3.702 0.928 1.00 83.75 101 THR A N 1
ATOM 804 C CA . THR A 1 101 ? -15.781 3.667 1.734 1.00 83.75 101 THR A CA 1
ATOM 805 C C . THR A 1 101 ? -14.658 2.935 1.001 1.00 83.75 101 THR A C 1
ATOM 807 O O . THR A 1 101 ? -13.573 3.491 0.828 1.00 83.75 101 THR A O 1
ATOM 810 N N . PHE A 1 102 ? -14.931 1.737 0.478 1.00 84.62 102 PHE A N 1
ATOM 811 C CA . PHE A 1 102 ? -13.963 0.964 -0.300 1.00 84.62 102 PHE A CA 1
ATOM 812 C C . PHE A 1 102 ? -13.441 1.743 -1.516 1.00 84.62 102 PHE A C 1
ATOM 814 O O . PHE A 1 102 ? -12.231 1.807 -1.751 1.00 84.62 102 PHE A O 1
ATOM 821 N N . SER A 1 103 ? -14.349 2.359 -2.276 1.00 82.75 103 SER A N 1
ATOM 822 C CA . SER A 1 103 ? -14.010 3.091 -3.501 1.00 82.75 103 SER A CA 1
ATOM 823 C C . SER A 1 103 ? -13.156 4.328 -3.203 1.00 82.75 103 SER A C 1
ATOM 825 O O . SER A 1 103 ? -12.126 4.531 -3.848 1.00 82.75 103 SER A O 1
ATOM 827 N N . LEU A 1 104 ? -13.534 5.123 -2.193 1.00 85.81 104 LEU A N 1
ATOM 828 C CA . LEU A 1 104 ? -12.793 6.317 -1.770 1.00 85.81 104 LEU A CA 1
ATOM 829 C C . LEU A 1 104 ? -11.384 5.971 -1.288 1.00 85.81 104 LEU A C 1
ATOM 831 O O . LEU A 1 104 ? -10.415 6.587 -1.734 1.00 85.81 104 LEU A O 1
ATOM 835 N N . ILE A 1 105 ? -11.260 4.962 -0.424 1.00 86.31 105 ILE A N 1
ATOM 836 C CA . ILE A 1 105 ? -9.964 4.535 0.111 1.00 86.31 105 ILE A CA 1
ATOM 837 C C . ILE A 1 105 ? -9.068 4.005 -1.004 1.00 86.31 105 ILE A C 1
ATOM 839 O O . ILE A 1 105 ? -7.901 4.385 -1.080 1.00 86.31 105 ILE A O 1
ATOM 843 N N . THR A 1 106 ? -9.607 3.173 -1.898 1.00 84.19 106 THR A N 1
ATOM 844 C CA . THR A 1 106 ? -8.834 2.612 -3.014 1.00 84.19 106 THR A CA 1
ATOM 845 C C . THR A 1 106 ? -8.275 3.720 -3.902 1.00 84.19 106 THR A C 1
ATOM 847 O O . THR A 1 106 ? -7.076 3.734 -4.175 1.00 84.19 106 THR A O 1
ATOM 850 N N . VAL A 1 107 ? -9.103 4.692 -4.302 1.00 85.12 107 VAL A N 1
ATOM 851 C CA . VAL A 1 107 ? -8.665 5.825 -5.138 1.00 85.12 107 VAL A CA 1
ATOM 852 C C . VAL A 1 107 ? -7.640 6.698 -4.409 1.00 85.12 107 VAL A C 1
ATOM 854 O O . VAL A 1 107 ? -6.628 7.092 -4.999 1.00 85.12 107 VAL A O 1
ATOM 857 N N . PHE A 1 108 ? -7.877 6.992 -3.131 1.00 85.81 108 PHE A N 1
ATOM 858 C CA . PHE A 1 108 ? -6.988 7.821 -2.322 1.00 85.81 108 PHE A CA 1
ATOM 859 C C . PHE A 1 108 ? -5.611 7.174 -2.139 1.00 85.81 108 PHE A C 1
ATOM 861 O O . PHE A 1 108 ? -4.586 7.783 -2.456 1.00 85.81 108 PHE A O 1
ATOM 868 N N . LEU A 1 109 ? -5.575 5.915 -1.697 1.00 85.62 109 LEU A N 1
ATOM 869 C CA . LEU A 1 109 ? -4.327 5.194 -1.468 1.00 85.62 109 LEU A CA 1
ATOM 870 C C . LEU A 1 109 ? -3.580 4.912 -2.772 1.00 85.62 109 LEU A C 1
ATOM 872 O O . LEU A 1 109 ? -2.357 5.040 -2.799 1.00 85.62 109 LEU A O 1
ATOM 876 N N . PHE A 1 110 ? -4.288 4.615 -3.865 1.00 85.00 110 PHE A N 1
ATOM 877 C CA . PHE A 1 110 ? -3.680 4.520 -5.193 1.00 85.00 110 PHE A CA 1
ATOM 878 C C . PHE A 1 110 ? -2.994 5.833 -5.573 1.00 85.00 110 PHE A C 1
ATOM 880 O O . PHE A 1 110 ? -1.843 5.851 -6.014 1.00 85.00 110 PHE A O 1
ATOM 887 N N . SER A 1 111 ? -3.665 6.961 -5.345 1.00 81.50 111 SER A N 1
ATOM 888 C CA . SER A 1 111 ? -3.120 8.278 -5.673 1.00 81.50 111 SER A CA 1
ATOM 889 C C . SER A 1 111 ? -1.880 8.629 -4.851 1.00 81.50 111 SER A C 1
ATOM 891 O O . SER A 1 111 ? -0.966 9.270 -5.368 1.00 81.50 111 SER A O 1
ATOM 893 N N . LEU A 1 112 ? -1.819 8.196 -3.592 1.00 80.00 112 LEU A N 1
ATOM 894 C CA . LEU A 1 112 ? -0.684 8.459 -2.708 1.00 80.00 112 LEU A CA 1
ATOM 895 C C . LEU A 1 112 ? 0.471 7.472 -2.869 1.00 80.00 112 LEU A C 1
ATOM 897 O O . LEU A 1 112 ? 1.622 7.857 -2.687 1.00 80.00 112 LEU A O 1
ATOM 901 N N . HIS A 1 113 ? 0.188 6.213 -3.186 1.00 80.25 113 HIS A N 1
ATOM 902 C CA . HIS A 1 113 ? 1.201 5.164 -3.227 1.00 80.25 113 HIS A CA 1
ATOM 903 C C . HIS A 1 113 ? 1.671 4.882 -4.657 1.00 80.25 113 HIS A C 1
ATOM 905 O O . HIS A 1 113 ? 2.869 4.827 -4.916 1.00 80.25 113 HIS A O 1
ATOM 911 N N . GLU A 1 114 ? 0.752 4.760 -5.613 1.00 83.88 114 GLU A N 1
ATOM 912 C CA . GLU A 1 114 ? 1.070 4.342 -6.980 1.00 83.88 114 GLU A CA 1
ATOM 913 C C . GLU A 1 114 ? 1.576 5.511 -7.833 1.00 83.88 114 GLU A C 1
ATOM 915 O O . GLU A 1 114 ? 2.660 5.458 -8.421 1.00 83.88 114 GLU A O 1
ATOM 920 N N . ILE A 1 115 ? 0.831 6.623 -7.866 1.00 82.50 115 ILE A N 1
ATOM 921 C CA . ILE A 1 115 ? 1.136 7.760 -8.753 1.00 82.50 115 ILE A CA 1
ATOM 922 C C . ILE A 1 115 ? 2.546 8.328 -8.507 1.00 82.50 115 ILE A C 1
ATOM 924 O O . ILE A 1 115 ? 3.269 8.566 -9.484 1.00 82.50 115 ILE A O 1
ATOM 928 N N . PRO A 1 116 ? 3.007 8.534 -7.258 1.00 80.56 116 PRO A N 1
ATOM 929 C CA . PRO A 1 116 ? 4.381 8.943 -7.002 1.00 80.56 116 PRO A CA 1
ATOM 930 C C . PRO A 1 116 ? 5.431 7.979 -7.532 1.00 80.56 116 PRO A C 1
ATOM 932 O O . PRO A 1 116 ? 6.455 8.417 -8.068 1.00 80.56 116 PRO A O 1
ATOM 935 N N . ASN A 1 117 ? 5.199 6.675 -7.396 1.00 80.94 117 ASN A N 1
ATOM 936 C CA . ASN A 1 117 ? 6.145 5.658 -7.833 1.00 80.94 117 ASN A CA 1
ATOM 937 C C . ASN A 1 117 ? 6.229 5.598 -9.359 1.00 80.94 117 ASN A C 1
ATOM 939 O O . ASN A 1 117 ? 7.343 5.542 -9.892 1.00 80.94 117 ASN A O 1
ATOM 943 N N . LEU A 1 118 ? 5.103 5.772 -10.054 1.00 82.06 118 LEU A N 1
ATOM 944 C CA . LEU A 1 118 ? 5.056 5.922 -11.510 1.00 82.06 118 LEU A CA 1
ATOM 945 C C . LEU A 1 118 ? 5.762 7.200 -11.986 1.00 82.06 118 LEU A C 1
ATOM 947 O O . LEU A 1 118 ? 6.600 7.146 -12.888 1.00 82.06 118 LEU A O 1
ATOM 951 N N . LYS A 1 119 ? 5.496 8.353 -11.356 1.00 82.50 119 LYS A N 1
ATOM 952 C CA . LYS A 1 119 ? 6.147 9.633 -11.709 1.00 82.50 119 LYS A CA 1
ATOM 953 C C . LYS A 1 119 ? 7.652 9.595 -11.477 1.00 82.50 119 LYS A C 1
ATOM 955 O O . LYS A 1 119 ? 8.434 10.103 -12.278 1.00 82.50 119 LYS A O 1
ATOM 960 N N . THR A 1 120 ? 8.071 9.008 -10.361 1.00 78.75 120 THR A N 1
ATOM 961 C CA . THR A 1 120 ? 9.488 8.925 -10.007 1.00 78.75 120 THR A CA 1
ATOM 962 C C . THR A 1 120 ? 10.192 7.751 -10.676 1.00 78.75 120 THR A C 1
ATOM 964 O O . THR A 1 120 ? 11.422 7.717 -10.620 1.00 78.75 120 THR A O 1
ATOM 967 N N . GLN A 1 121 ? 9.460 6.837 -11.321 1.00 81.50 121 GLN A N 1
ATOM 968 C CA . GLN A 1 121 ? 9.982 5.601 -11.907 1.00 81.50 121 GLN A CA 1
ATOM 969 C C . GLN A 1 121 ? 10.758 4.786 -10.867 1.00 81.50 121 GLN A C 1
ATOM 971 O O . GLN A 1 121 ? 11.901 4.401 -11.110 1.00 81.50 121 GLN A O 1
ATOM 976 N N . SER A 1 122 ? 10.189 4.625 -9.669 1.00 80.69 122 SER A N 1
ATOM 977 C CA . SER A 1 122 ? 10.803 3.847 -8.576 1.00 80.69 122 SER A CA 1
ATOM 978 C C . SER A 1 122 ? 10.567 2.339 -8.735 1.00 80.69 122 SER A C 1
ATOM 980 O O . SER A 1 122 ? 11.409 1.535 -8.329 1.00 80.69 122 SER A O 1
ATOM 982 N N . TRP A 1 123 ? 9.494 1.975 -9.436 1.00 85.31 123 TRP A N 1
ATOM 983 C CA . TRP A 1 123 ? 9.283 0.668 -10.047 1.00 85.31 123 TRP A CA 1
ATOM 984 C C . TRP A 1 123 ? 8.697 0.823 -11.449 1.00 85.31 123 TRP A C 1
ATOM 986 O O . TRP A 1 123 ? 8.246 1.906 -11.834 1.00 85.31 123 TRP A O 1
ATOM 996 N N . LYS A 1 124 ? 8.723 -0.264 -12.217 1.00 90.00 124 LYS A N 1
ATOM 997 C CA . LYS A 1 124 ? 8.116 -0.357 -13.546 1.00 90.00 124 LYS A CA 1
ATOM 998 C C . LYS A 1 124 ? 7.307 -1.639 -13.657 1.00 90.00 124 LYS A C 1
ATOM 1000 O O . LYS A 1 124 ? 7.771 -2.689 -13.219 1.00 90.00 124 LYS A O 1
ATOM 1005 N N . TYR A 1 125 ? 6.140 -1.544 -14.283 1.00 91.88 125 TYR A N 1
ATOM 1006 C CA . TYR A 1 125 ? 5.306 -2.694 -14.614 1.00 91.88 125 TYR A CA 1
ATOM 1007 C C . TYR A 1 125 ? 5.700 -3.280 -15.966 1.00 91.88 125 TYR A C 1
ATOM 1009 O O . TYR A 1 125 ? 6.002 -2.542 -16.904 1.00 91.88 125 TYR A O 1
ATOM 1017 N N . SER A 1 126 ? 5.671 -4.607 -16.060 1.00 92.56 126 SER A N 1
ATOM 1018 C CA . SER A 1 126 ? 5.734 -5.341 -17.330 1.00 92.56 126 SER A CA 1
ATOM 1019 C C . SER A 1 126 ? 4.344 -5.546 -17.945 1.00 92.56 126 SER A C 1
ATOM 1021 O O . SER A 1 126 ? 4.229 -5.886 -19.119 1.00 92.56 126 SER A O 1
ATOM 1023 N N . VAL A 1 127 ? 3.288 -5.315 -17.161 1.00 91.69 127 VAL A N 1
ATOM 1024 C CA . VAL A 1 127 ? 1.883 -5.422 -17.567 1.00 91.69 127 VAL A CA 1
ATOM 1025 C C . VAL A 1 127 ? 1.251 -4.055 -17.830 1.00 91.69 127 VAL A C 1
ATOM 1027 O O . VAL A 1 127 ? 1.765 -3.013 -17.425 1.00 91.69 127 VAL A O 1
ATOM 1030 N N . SER A 1 128 ? 0.098 -4.054 -18.506 1.00 92.31 128 SER A N 1
ATOM 1031 C CA . SER A 1 128 ? -0.642 -2.820 -18.789 1.00 92.31 128 SER A CA 1
ATOM 1032 C C . SER A 1 128 ? -1.179 -2.153 -17.516 1.00 92.31 128 SER A C 1
ATOM 1034 O O . SER A 1 128 ? -1.575 -2.824 -16.562 1.00 92.31 128 SER A O 1
ATOM 1036 N N . MET A 1 129 ? -1.299 -0.821 -17.535 1.00 88.00 129 MET A N 1
ATOM 1037 C CA . MET A 1 129 ? -1.816 -0.054 -16.393 1.00 88.00 129 MET A CA 1
ATOM 1038 C C . MET A 1 129 ? -3.253 -0.441 -16.006 1.00 88.00 129 MET A C 1
ATOM 1040 O O . MET A 1 129 ? -3.621 -0.362 -14.839 1.00 88.00 129 MET A O 1
ATOM 1044 N N . LYS A 1 130 ? -4.060 -0.917 -16.965 1.00 88.75 130 LYS A N 1
ATOM 1045 C CA . LYS A 1 130 ? -5.415 -1.425 -16.696 1.00 88.75 130 LYS A CA 1
ATOM 1046 C C . LYS A 1 130 ? -5.386 -2.633 -15.756 1.00 88.75 130 LYS A C 1
ATOM 1048 O O . LYS A 1 130 ? -6.199 -2.708 -14.844 1.00 88.75 130 LYS A O 1
ATOM 1053 N N . VAL A 1 131 ? -4.425 -3.540 -15.953 1.00 89.25 131 VAL A N 1
ATOM 1054 C CA . VAL A 1 131 ? -4.234 -4.722 -15.096 1.00 89.25 131 VAL A CA 1
ATOM 1055 C C . VAL A 1 131 ? -3.753 -4.306 -13.708 1.00 89.25 131 VAL A C 1
ATOM 1057 O O . VAL A 1 131 ? -4.246 -4.836 -12.719 1.00 89.25 131 VAL A O 1
ATOM 1060 N N . VAL A 1 132 ? -2.856 -3.317 -13.625 1.00 88.88 132 VAL A N 1
ATOM 1061 C CA . VAL A 1 132 ? -2.400 -2.759 -12.340 1.00 88.88 132 VAL A CA 1
ATOM 1062 C C . VAL A 1 132 ? -3.583 -2.201 -11.552 1.00 88.88 132 VAL A C 1
ATOM 1064 O O . VAL A 1 132 ? -3.809 -2.616 -10.420 1.00 88.88 132 VAL A O 1
ATOM 1067 N N . ILE A 1 133 ? -4.385 -1.324 -12.164 1.00 87.69 133 ILE A N 1
ATOM 1068 C CA . ILE A 1 133 ? -5.568 -0.726 -11.525 1.00 87.69 133 ILE A CA 1
ATOM 1069 C C . ILE A 1 133 ? -6.576 -1.806 -11.111 1.00 87.69 133 ILE A C 1
ATOM 1071 O O . ILE A 1 133 ? -7.108 -1.757 -10.006 1.00 87.69 133 ILE A O 1
ATOM 1075 N N . ALA A 1 134 ? -6.815 -2.810 -11.959 1.00 87.94 134 ALA A N 1
ATOM 1076 C CA . ALA A 1 134 ? -7.705 -3.916 -11.617 1.00 87.94 134 ALA A CA 1
ATOM 1077 C C . ALA A 1 134 ? -7.187 -4.733 -10.419 1.00 87.94 134 ALA A C 1
ATOM 1079 O O . ALA A 1 134 ? -7.981 -5.130 -9.572 1.00 87.94 134 ALA A O 1
ATOM 1080 N N . GLY A 1 135 ? -5.870 -4.942 -10.312 1.00 88.25 135 GLY A N 1
ATOM 1081 C CA . GLY A 1 135 ? -5.234 -5.657 -9.200 1.00 88.25 135 GLY A CA 1
ATOM 1082 C C . GLY A 1 135 ? -5.265 -4.908 -7.862 1.00 88.25 135 GLY A C 1
ATOM 1083 O O . GLY A 1 135 ? -5.172 -5.533 -6.807 1.00 88.25 135 GLY A O 1
ATOM 1084 N N . TRP A 1 136 ? -5.460 -3.589 -7.881 1.00 88.94 136 TRP A N 1
ATOM 1085 C CA . TRP A 1 136 ? -5.572 -2.774 -6.669 1.00 88.94 136 TRP A CA 1
ATOM 1086 C C . TRP A 1 136 ? -6.858 -3.040 -5.873 1.00 88.94 136 TRP A C 1
ATOM 1088 O O . TRP A 1 136 ? -6.849 -2.971 -4.646 1.00 88.94 136 TRP A O 1
ATOM 1098 N N . ILE A 1 137 ? -7.948 -3.402 -6.555 1.00 85.56 137 ILE A N 1
ATOM 1099 C CA . ILE A 1 137 ? -9.235 -3.738 -5.929 1.00 85.56 137 ILE A CA 1
ATOM 1100 C C . ILE A 1 137 ? -9.097 -4.942 -4.972 1.00 85.56 137 ILE A C 1
ATOM 1102 O O . ILE A 1 137 ? -9.363 -4.779 -3.777 1.00 85.56 137 ILE A O 1
ATOM 1106 N N . PRO A 1 138 ? -8.648 -6.134 -5.425 1.00 89.31 138 PRO A N 1
ATOM 1107 C CA . PRO A 1 138 ? -8.466 -7.279 -4.538 1.00 89.31 138 PRO A CA 1
ATOM 1108 C C . PRO A 1 138 ? -7.332 -7.074 -3.526 1.00 89.31 138 PRO A C 1
ATOM 1110 O O . PRO A 1 138 ? -7.396 -7.646 -2.443 1.00 89.31 138 PRO A O 1
ATOM 1113 N N . LEU A 1 139 ? -6.329 -6.241 -3.825 1.00 90.00 139 LEU A N 1
ATOM 1114 C CA . LEU A 1 139 ? -5.265 -5.889 -2.880 1.00 90.00 139 LEU A CA 1
ATOM 1115 C C . LEU A 1 139 ? -5.813 -5.160 -1.646 1.00 90.00 139 LEU A C 1
ATOM 1117 O O . LEU A 1 139 ? -5.591 -5.596 -0.516 1.00 90.00 139 LEU A O 1
ATOM 1121 N N . VAL A 1 140 ? -6.532 -4.055 -1.866 1.00 90.75 140 VAL A N 1
ATOM 1122 C CA . VAL A 1 140 ? -7.086 -3.219 -0.790 1.00 90.75 140 VAL A CA 1
ATOM 1123 C C . VAL A 1 140 ? -8.094 -4.012 0.032 1.00 90.75 140 VAL A C 1
ATOM 1125 O O . VAL A 1 140 ? -8.013 -4.046 1.260 1.00 90.75 140 VAL A O 1
ATOM 1128 N N . TYR A 1 141 ? -9.020 -4.694 -0.644 1.00 89.31 141 TYR A N 1
ATOM 1129 C CA . TYR A 1 141 ? -10.029 -5.491 0.041 1.00 89.31 141 TYR A CA 1
ATOM 1130 C C . TYR A 1 141 ? -9.403 -6.672 0.795 1.00 89.31 141 TYR A C 1
ATOM 1132 O O . TYR A 1 141 ? -9.731 -6.910 1.956 1.00 89.31 141 TYR A O 1
ATOM 1140 N N . GLY A 1 142 ? -8.450 -7.372 0.173 1.00 90.19 142 GLY A N 1
ATOM 1141 C CA . GLY A 1 142 ? -7.771 -8.524 0.758 1.00 90.19 142 GLY A CA 1
ATOM 1142 C C . GLY A 1 142 ? -7.005 -8.181 2.033 1.00 90.19 142 GLY A C 1
ATOM 1143 O O . GLY A 1 142 ? -7.176 -8.866 3.040 1.00 90.19 142 GLY A O 1
ATOM 1144 N N . ILE A 1 143 ? -6.223 -7.093 2.038 1.00 91.81 143 ILE A N 1
ATOM 1145 C CA . ILE A 1 143 ? -5.508 -6.647 3.247 1.00 91.81 143 ILE A CA 1
ATOM 1146 C C . ILE A 1 143 ? -6.495 -6.330 4.375 1.00 91.81 143 ILE A C 1
ATOM 1148 O O . ILE A 1 143 ? -6.265 -6.741 5.513 1.00 91.81 143 ILE A O 1
ATOM 1152 N N . ARG A 1 144 ? -7.613 -5.657 4.070 1.00 91.38 144 ARG A N 1
ATOM 1153 C CA . ARG A 1 144 ? -8.638 -5.346 5.074 1.00 91.38 144 ARG A CA 1
ATOM 1154 C C . ARG A 1 144 ? -9.287 -6.607 5.646 1.00 91.38 144 ARG A C 1
ATOM 1156 O O . ARG A 1 144 ? -9.450 -6.708 6.858 1.00 91.38 144 ARG A O 1
ATOM 1163 N N . VAL A 1 145 ? -9.643 -7.572 4.801 1.00 91.31 145 VAL A N 1
ATOM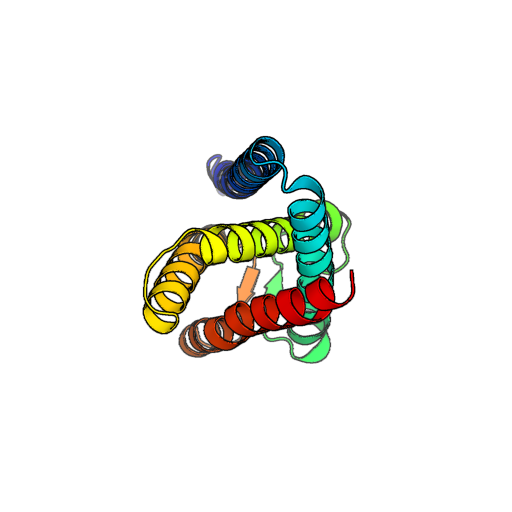 1164 C CA . VAL A 1 145 ? -10.236 -8.839 5.255 1.00 91.31 145 VAL A CA 1
ATOM 1165 C C . VAL A 1 145 ? -9.258 -9.616 6.136 1.00 91.31 145 VAL A C 1
ATOM 1167 O O . VAL A 1 145 ? -9.647 -10.072 7.208 1.00 91.31 145 VAL A O 1
ATOM 1170 N N . ILE A 1 146 ? -7.986 -9.723 5.735 1.00 92.12 146 ILE A N 1
ATOM 1171 C CA . ILE A 1 146 ? -6.958 -10.398 6.543 1.00 92.12 146 ILE A CA 1
ATOM 1172 C C . ILE A 1 146 ? -6.785 -9.693 7.893 1.00 92.12 146 ILE A C 1
ATOM 1174 O O . ILE A 1 146 ? -6.713 -10.365 8.920 1.00 92.12 146 ILE A O 1
ATOM 1178 N N . PHE A 1 147 ? -6.761 -8.357 7.904 1.00 91.38 147 PHE A N 1
ATOM 1179 C CA . PHE A 1 147 ? -6.698 -7.581 9.141 1.00 91.38 147 PHE A CA 1
ATOM 1180 C C . PHE A 1 147 ? -7.861 -7.922 10.074 1.00 91.38 147 PHE A C 1
ATOM 1182 O O . PHE A 1 147 ? -7.615 -8.277 11.222 1.00 91.38 147 PHE A O 1
ATOM 1189 N N . LEU A 1 148 ? -9.100 -7.886 9.575 1.00 90.50 148 LEU A N 1
ATOM 1190 C CA . LEU A 1 148 ? -10.290 -8.199 10.369 1.00 90.50 148 LEU A CA 1
ATOM 1191 C C . LEU A 1 148 ? -10.240 -9.621 10.938 1.00 90.50 148 LEU A C 1
ATOM 1193 O O . LEU A 1 148 ? -10.440 -9.804 12.138 1.00 90.50 148 LEU A O 1
ATOM 1197 N N . LEU A 1 149 ? -9.910 -10.608 10.099 1.00 90.62 149 LEU A N 1
ATOM 1198 C CA . LEU A 1 149 ? -9.797 -12.007 10.512 1.00 90.62 149 LEU A CA 1
ATOM 1199 C C . LEU A 1 149 ? -8.777 -12.177 11.638 1.00 90.62 149 LEU A C 1
ATOM 1201 O O . LEU A 1 149 ? -9.092 -12.761 12.669 1.00 90.62 149 LEU A O 1
ATOM 1205 N N . LEU A 1 150 ? -7.573 -11.634 11.474 1.00 89.00 150 LEU A N 1
ATOM 1206 C CA . LEU A 1 150 ? -6.525 -11.784 12.479 1.00 89.00 150 LEU A CA 1
ATOM 1207 C C . LEU A 1 150 ? -6.796 -10.954 13.738 1.00 89.00 150 LEU A C 1
ATOM 1209 O O . LEU A 1 150 ? -6.498 -11.412 14.834 1.00 89.00 150 LEU A O 1
ATOM 1213 N N . SER A 1 151 ? -7.401 -9.773 13.602 1.00 85.12 151 SER A N 1
ATOM 1214 C CA . SER A 1 151 ? -7.781 -8.935 14.745 1.00 85.12 151 SER A CA 1
ATOM 1215 C C . SER A 1 151 ? -8.896 -9.540 15.597 1.00 85.12 151 SER A C 1
ATOM 1217 O O . SER A 1 151 ? -9.054 -9.140 16.734 1.00 85.12 151 SER A O 1
ATOM 1219 N N . SER A 1 152 ? -9.660 -10.503 15.072 1.00 81.56 152 SER A N 1
ATOM 1220 C CA . SER A 1 152 ? -10.681 -11.218 15.851 1.00 81.56 152 SER A CA 1
ATOM 1221 C C . SER A 1 152 ? -10.108 -12.305 16.770 1.00 81.56 152 SER A C 1
ATOM 1223 O O . SER A 1 152 ? -10.837 -12.867 17.584 1.00 81.56 152 SER A O 1
ATOM 1225 N N . ILE A 1 153 ? -8.816 -12.619 16.622 1.00 79.50 153 ILE A N 1
ATOM 1226 C CA . ILE A 1 153 ? -8.107 -13.660 17.381 1.00 79.50 153 ILE A CA 1
ATOM 1227 C C . ILE A 1 153 ? -7.408 -13.072 18.624 1.00 79.50 153 ILE A C 1
ATOM 1229 O O . ILE A 1 153 ? -7.097 -13.820 19.551 1.00 79.50 153 ILE A O 1
ATOM 1233 N N . PHE A 1 154 ? -7.172 -11.756 18.655 1.00 60.91 154 PHE A N 1
ATOM 1234 C CA . PHE A 1 154 ? -6.461 -11.027 19.714 1.00 60.91 154 PHE A CA 1
ATOM 1235 C C . PHE A 1 154 ? -7.369 -9.989 20.370 1.00 60.91 154 PHE A C 1
ATOM 1237 O O . PHE A 1 154 ? -7.199 -9.765 21.588 1.00 60.91 154 PHE A O 1
#

Foldseek 3Di:
DDDPPPCLVVLLVVLVVVLVVLQVVCVVVVNNVLLVLQLVLQLVVQLVCCCCCVVPVNFKAFPAQHPPDPSCVVRVSSSSSSLSSQLQSQLVVDPDPPVVSLVVSLVVSCVSPVVSCVVSVRMDGPDDVVVVSVVSSCVSVVSNVVSVVVVVVD

Sequence (154 aa):
MVPLNKNRGTIRWLIFALGIIIAILAIVEGEVFKAIFSFLLGMIVGFLLDCLGVAKLKLWYYTKQPFLSKSYFGIVIPAWGVFSMALNFLWDKIPFSQIATFSLITVFLFSLHEIPNLKTQSWKYSVSMKVVIAGWIPLVYGIRVIFLLLSSIF